Protein AF-A0A8I1GQR2-F1 (afdb_monomer)

Sequence (163 aa):
MLQSFKKDASYAFSSVGGTIITKIPQGELIEAYYKFAKSKDGGKGKTTEPYDVVPYRPSNSPLENHHGVMDVWAKHNVPDYVSRGANTPNIALTKEQHNDTKAVYRQWLFDKTGKKVGGKVEWKSVSTKEIQELTEKKFDAANVPRLAKQEYYRAFNQYNFRE

Nearest PDB structures (foldseek):
  6w2q-assembly1_A  TM=4.809E-01  e=4.846E+00  synthetic construct

pLDDT: mean 84.13, std 17.51, range [32.5, 98.44]

Foldseek 3Di:
DPDDDDLPDQFDADPPDRDGDDGHPNLVSVQVVVVVVVVVPPDDDDQDDALDWDFLDDDRPPWDFADAVVLVLCVVAAPPRDRSPRQQITGTAHPQLSVQLLVLVLVVLCVQAVGSPPRDDPSNPQDPVNSVVSRVSSCVSSSNHPVSVVVNVVSNVCSRPPD

Solvent-accessible surface area (backbone atoms only — not comparable to full-atom values): 9672 Å² total; per-residue (Å²): 133,92,80,76,87,54,96,83,63,54,67,51,71,43,96,69,84,74,48,79,79,55,77,57,57,68,67,58,55,50,36,51,51,50,52,53,54,63,71,67,66,84,77,76,83,85,74,84,51,78,50,37,71,39,47,49,76,72,94,47,80,85,45,41,66,43,75,51,69,55,47,63,42,34,51,64,72,40,84,93,46,64,59,85,31,73,73,33,61,17,37,27,24,45,63,65,33,46,49,38,28,49,53,49,50,25,51,53,35,22,78,74,51,78,22,63,67,91,46,79,74,69,53,79,76,58,48,73,64,57,48,50,52,53,46,50,55,22,36,57,59,38,65,52,32,69,66,42,53,52,52,41,54,52,47,45,49,52,61,71,68,58,130

Secondary structure (DSSP, 8-state):
------TT--EEEPTTTS-EEEEPPHHHHHHHHHHHHHHH--SS-----TT-EE-SS---TT-EEE--HHHHHHHHHSTT--TT-TT--EEEE-HHHHHHHHHHHHHHHHHHHS-SSSPPP-GGGS-HHHHHHHHHHHHHHTT--HHHHHHHHHHHHHHHT--

Radius of gyration: 18.36 Å; Cα contacts (8 Å, |Δi|>4): 192; chains: 1; bounding box: 32×36×59 Å

Structure (mmCIF, N/CA/C/O backbone):
data_AF-A0A8I1GQR2-F1
#
_entry.id   AF-A0A8I1GQR2-F1
#
loop_
_atom_site.group_PDB
_atom_site.id
_atom_site.type_symbol
_atom_site.label_atom_id
_atom_site.label_alt_id
_atom_site.label_comp_id
_atom_site.label_asym_id
_atom_site.label_entity_id
_atom_site.label_seq_id
_atom_site.pdbx_PDB_ins_code
_atom_site.Cartn_x
_atom_site.Cartn_y
_atom_site.Cartn_z
_atom_site.occupancy
_atom_site.B_iso_or_equiv
_atom_site.auth_seq_id
_atom_site.auth_comp_id
_atom_site.auth_asym_id
_atom_site.auth_atom_id
_atom_site.pdbx_PDB_model_num
ATOM 1 N N . MET A 1 1 ? 3.750 -4.758 -35.629 1.00 32.50 1 MET A N 1
ATOM 2 C CA . MET A 1 1 ? 4.558 -5.622 -34.739 1.00 32.50 1 MET A CA 1
ATOM 3 C C . MET A 1 1 ? 5.447 -4.729 -33.888 1.00 32.50 1 MET A C 1
ATOM 5 O O . MET A 1 1 ? 6.368 -4.139 -34.432 1.00 32.50 1 MET A O 1
ATOM 9 N N . LEU A 1 2 ? 5.155 -4.573 -32.593 1.00 36.53 2 LEU A N 1
ATOM 10 C CA . LEU A 1 2 ? 6.031 -3.843 -31.668 1.00 36.53 2 LEU A CA 1
ATOM 11 C C . LEU A 1 2 ? 7.150 -4.778 -31.208 1.00 36.53 2 LEU A C 1
ATOM 13 O O . LEU A 1 2 ? 6.983 -5.565 -30.279 1.00 36.53 2 LEU A O 1
ATOM 17 N N . GLN A 1 3 ? 8.270 -4.740 -31.927 1.00 37.66 3 GLN A N 1
ATOM 18 C CA . GLN A 1 3 ? 9.493 -5.424 -31.533 1.00 37.66 3 GLN A CA 1
ATOM 19 C C . GLN A 1 3 ? 10.280 -4.504 -30.588 1.00 37.66 3 GLN A C 1
ATOM 21 O O . GLN A 1 3 ? 10.752 -3.445 -30.984 1.00 37.66 3 GLN A O 1
ATOM 26 N N . SER A 1 4 ? 10.412 -4.939 -29.334 1.00 41.12 4 SER A N 1
ATOM 27 C CA . SER A 1 4 ? 11.207 -4.341 -28.250 1.00 41.12 4 SER A CA 1
ATOM 28 C C . SER A 1 4 ? 10.669 -3.041 -27.627 1.00 41.12 4 SER A C 1
ATOM 30 O O . SER A 1 4 ? 11.000 -1.930 -28.022 1.00 41.12 4 SER A O 1
ATOM 32 N N . PHE A 1 5 ? 9.897 -3.186 -26.547 1.00 45.34 5 PHE A N 1
ATOM 33 C CA . PHE A 1 5 ? 9.800 -2.141 -25.529 1.00 45.34 5 PHE A CA 1
ATOM 34 C C . PHE A 1 5 ? 11.018 -2.276 -24.611 1.00 45.34 5 PHE A C 1
ATOM 36 O O . PHE A 1 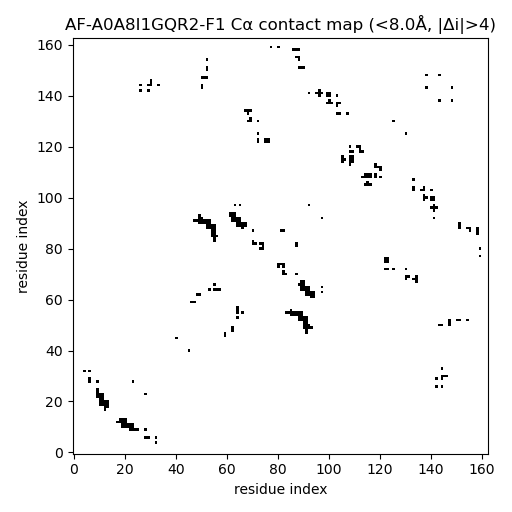5 ? 11.076 -3.184 -23.782 1.00 45.34 5 PHE A O 1
ATOM 43 N N . LYS A 1 6 ? 12.026 -1.413 -24.772 1.00 46.25 6 LYS A N 1
ATOM 44 C CA . LYS A 1 6 ? 13.047 -1.236 -23.729 1.00 46.25 6 LYS A CA 1
ATOM 45 C C . LYS A 1 6 ? 12.398 -0.471 -22.574 1.00 46.25 6 LYS A C 1
ATOM 47 O O . LYS A 1 6 ? 11.752 0.543 -22.820 1.00 46.25 6 LYS A O 1
ATOM 52 N N . LYS A 1 7 ? 12.594 -0.944 -21.339 1.00 44.94 7 LYS A N 1
ATOM 53 C CA . LYS A 1 7 ? 12.046 -0.370 -20.091 1.00 44.94 7 LYS A CA 1
ATOM 54 C C . LYS A 1 7 ? 12.305 1.143 -19.944 1.00 44.94 7 LYS A C 1
ATOM 56 O O . LYS A 1 7 ? 11.515 1.829 -19.305 1.00 44.94 7 LYS A O 1
ATOM 61 N N . ASP A 1 8 ? 13.336 1.651 -20.624 1.00 46.38 8 ASP A N 1
ATOM 62 C CA . ASP A 1 8 ? 13.801 3.041 -20.539 1.00 46.38 8 ASP A CA 1
ATOM 63 C C . ASP A 1 8 ? 13.499 3.898 -21.789 1.00 46.38 8 ASP A C 1
ATOM 65 O O . ASP A 1 8 ? 13.861 5.072 -21.835 1.00 46.38 8 ASP A O 1
ATOM 69 N N . ALA A 1 9 ? 12.843 3.360 -22.827 1.00 51.03 9 ALA A N 1
ATOM 70 C CA . ALA A 1 9 ? 12.590 4.104 -24.067 1.00 51.03 9 ALA A CA 1
ATOM 71 C C . ALA A 1 9 ? 11.174 4.705 -24.090 1.00 51.03 9 ALA A C 1
ATOM 73 O O . ALA A 1 9 ? 10.192 4.023 -24.371 1.00 51.03 9 ALA A O 1
ATOM 74 N N . SER A 1 10 ? 11.073 6.009 -23.814 1.00 51.72 10 SER A N 1
ATOM 75 C CA . SER A 1 10 ? 9.808 6.756 -23.677 1.00 51.72 10 SER A CA 1
ATOM 76 C C . SER A 1 10 ? 9.178 7.237 -24.996 1.00 51.72 10 SER A C 1
ATOM 78 O O . SER A 1 10 ? 8.441 8.227 -24.995 1.00 51.72 10 SER A O 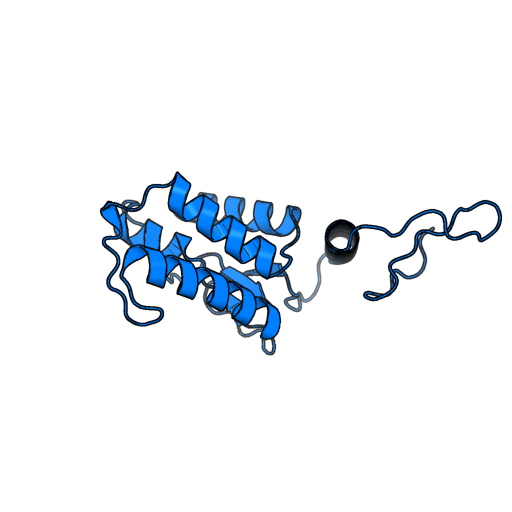1
ATOM 80 N N . TYR A 1 11 ? 9.478 6.594 -26.127 1.00 52.66 11 TYR A N 1
ATOM 81 C CA . TYR A 1 11 ? 9.152 7.134 -27.450 1.00 52.66 11 TYR A CA 1
ATOM 82 C C . TYR A 1 11 ? 8.297 6.166 -28.270 1.00 52.66 11 TYR A C 1
ATOM 84 O O . TYR A 1 11 ? 8.700 5.035 -28.535 1.00 52.66 11 TYR A O 1
ATOM 92 N N . ALA A 1 12 ? 7.118 6.630 -28.693 1.00 50.84 12 ALA A N 1
ATOM 93 C CA . ALA A 1 12 ? 6.341 5.987 -29.747 1.00 50.84 12 ALA A CA 1
ATOM 94 C C . ALA A 1 12 ? 6.904 6.403 -31.113 1.00 50.84 12 ALA A C 1
ATOM 96 O O . ALA A 1 12 ? 7.055 7.597 -31.384 1.00 50.84 12 ALA A O 1
ATOM 97 N N . PHE A 1 13 ? 7.180 5.431 -31.981 1.00 48.62 13 PHE A N 1
ATOM 98 C CA . PHE A 1 13 ? 7.552 5.690 -33.370 1.00 48.62 13 PHE A CA 1
ATOM 99 C C . PHE A 1 13 ? 6.295 5.667 -34.241 1.00 48.62 13 PHE A C 1
ATOM 101 O O . PHE A 1 13 ? 5.543 4.691 -34.222 1.00 48.62 13 PHE A O 1
ATOM 108 N N . SER A 1 14 ? 6.068 6.729 -35.016 1.00 44.56 14 SER A N 1
ATOM 109 C CA . SER A 1 14 ? 5.095 6.691 -36.111 1.00 44.56 14 SER A CA 1
ATOM 110 C C . SER A 1 14 ? 5.539 5.658 -37.148 1.00 44.56 14 SER A C 1
ATOM 112 O O . SER A 1 14 ? 6.702 5.647 -37.556 1.00 44.56 14 SER A O 1
ATOM 114 N N . SER A 1 15 ? 4.610 4.822 -37.625 1.00 49.50 15 SER A N 1
ATOM 115 C CA . SER A 1 15 ? 4.844 3.910 -38.756 1.00 49.50 15 SER A CA 1
ATOM 116 C C . SER A 1 15 ? 5.078 4.646 -40.083 1.00 49.50 15 SER A C 1
ATOM 118 O O . SER A 1 15 ? 5.395 4.013 -41.086 1.00 49.50 15 SER A O 1
ATOM 120 N N . VAL A 1 16 ? 4.931 5.974 -40.093 1.00 47.66 16 VAL A N 1
ATOM 121 C CA . VAL A 1 16 ? 5.182 6.856 -41.230 1.00 47.66 16 VAL A CA 1
ATOM 122 C C . VAL A 1 16 ? 6.266 7.863 -40.826 1.00 47.66 16 VAL A C 1
ATOM 124 O O . VAL A 1 16 ? 6.026 8.745 -40.002 1.00 47.66 16 VAL A O 1
ATOM 127 N N . GLY A 1 17 ? 7.471 7.718 -41.382 1.00 55.47 17 GLY A N 1
ATOM 128 C CA . GLY A 1 17 ? 8.492 8.777 -41.394 1.00 55.47 17 GLY A CA 1
ATOM 129 C C . GLY A 1 17 ? 9.472 8.871 -40.216 1.00 55.47 17 GLY A C 1
ATOM 130 O O . GLY A 1 17 ? 10.289 9.784 -40.213 1.00 55.47 17 GLY A O 1
ATOM 131 N N . GLY A 1 18 ? 9.451 7.967 -39.228 1.00 53.06 18 GLY A N 1
ATOM 132 C CA . GLY A 1 18 ? 10.511 7.887 -38.200 1.00 53.06 18 GLY A CA 1
ATOM 133 C C . GLY A 1 18 ? 10.611 9.080 -37.233 1.00 53.06 18 GLY A C 1
ATOM 134 O O . GLY A 1 18 ? 11.542 9.147 -36.433 1.00 53.06 18 GLY A O 1
ATOM 135 N N . THR A 1 19 ? 9.663 10.016 -37.272 1.00 53.34 19 THR A N 1
ATOM 136 C CA . THR A 1 19 ? 9.616 11.166 -36.362 1.00 53.34 19 THR A CA 1
ATOM 137 C C . THR A 1 19 ? 9.040 10.752 -35.003 1.00 53.34 19 THR A C 1
ATOM 139 O O . THR A 1 19 ? 8.018 10.067 -34.938 1.00 53.34 19 THR A O 1
ATOM 142 N N . ILE A 1 20 ? 9.691 11.165 -33.911 1.00 56.12 20 ILE A N 1
ATOM 143 C CA . ILE A 1 20 ? 9.173 11.028 -32.541 1.00 56.12 20 ILE A CA 1
ATOM 144 C C . ILE A 1 20 ? 8.017 12.019 -32.379 1.00 56.12 20 ILE A C 1
ATOM 146 O O . ILE A 1 20 ? 8.248 13.223 -32.458 1.00 56.12 20 ILE A O 1
ATOM 150 N N . ILE A 1 21 ? 6.790 11.534 -32.164 1.00 55.72 21 ILE A N 1
ATOM 151 C CA . ILE A 1 21 ? 5.603 12.412 -32.166 1.00 55.72 21 ILE A CA 1
ATOM 152 C C . ILE A 1 21 ? 5.158 12.811 -30.748 1.00 55.72 21 ILE A C 1
ATOM 154 O O . ILE A 1 21 ? 4.751 13.949 -30.555 1.00 55.72 21 ILE A O 1
ATOM 158 N N . THR A 1 22 ? 5.311 11.961 -29.723 1.00 59.38 22 THR A N 1
ATOM 159 C CA . THR A 1 22 ? 4.934 12.300 -28.331 1.00 59.38 22 THR A CA 1
ATOM 160 C C . THR A 1 22 ? 5.645 11.415 -27.300 1.00 59.38 22 THR A C 1
ATOM 162 O O . THR A 1 22 ? 5.786 10.208 -27.511 1.00 59.38 22 THR A O 1
ATOM 165 N N . LYS A 1 23 ? 6.044 11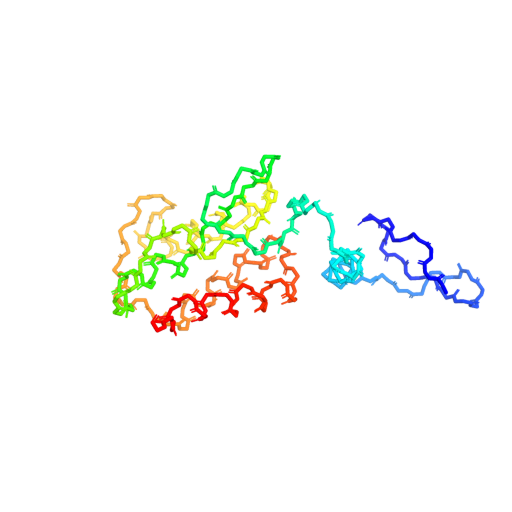.989 -26.154 1.00 64.62 23 LYS A N 1
ATOM 166 C CA . LYS A 1 23 ? 6.538 11.235 -24.985 1.00 64.62 23 LYS A CA 1
ATOM 167 C C . LYS A 1 23 ? 5.365 10.497 -24.334 1.00 64.62 23 LYS A C 1
ATOM 169 O O . LYS A 1 23 ? 4.416 11.145 -23.901 1.00 64.62 23 LYS A O 1
ATOM 174 N N . ILE A 1 24 ? 5.425 9.168 -24.253 1.00 67.94 24 ILE A N 1
ATOM 175 C CA . ILE A 1 24 ? 4.391 8.387 -23.555 1.00 67.94 24 ILE A CA 1
ATOM 176 C C . ILE A 1 24 ? 4.560 8.605 -22.038 1.00 67.94 24 ILE A C 1
ATOM 178 O O . ILE A 1 24 ? 5.695 8.526 -21.548 1.00 67.94 24 ILE A O 1
ATOM 182 N N . PRO A 1 25 ? 3.482 8.864 -21.272 1.00 81.25 25 PRO A N 1
ATOM 183 C CA . PRO A 1 25 ? 3.550 8.904 -19.815 1.00 81.25 25 PRO A CA 1
ATOM 184 C C . PRO A 1 25 ? 4.141 7.610 -19.241 1.00 81.25 25 PRO A C 1
ATOM 186 O O . PRO A 1 25 ? 3.775 6.506 -19.642 1.00 81.25 25 PRO A O 1
ATOM 189 N N . GLN A 1 26 ? 5.038 7.728 -18.260 1.00 76.06 26 GLN A N 1
ATOM 190 C CA . GLN A 1 26 ? 5.737 6.578 -17.667 1.00 76.06 26 GLN A CA 1
ATOM 191 C C . GLN A 1 26 ? 4.766 5.501 -17.148 1.00 76.06 26 GLN A C 1
ATOM 193 O O . GLN A 1 26 ? 5.006 4.312 -17.349 1.00 76.06 26 GLN A O 1
ATOM 198 N N . GLY A 1 27 ? 3.648 5.905 -16.536 1.00 79.12 27 GLY A N 1
ATOM 199 C CA . GLY A 1 27 ? 2.629 4.975 -16.041 1.00 79.12 27 GLY A CA 1
ATOM 200 C C . GLY A 1 27 ? 1.982 4.133 -17.146 1.00 79.12 27 GLY A C 1
ATOM 201 O O . GLY A 1 27 ? 1.734 2.946 -16.946 1.00 79.12 27 GLY A O 1
ATOM 202 N N . GLU A 1 28 ? 1.771 4.701 -18.336 1.00 79.94 28 GLU A N 1
ATOM 203 C CA . GLU A 1 28 ? 1.214 3.967 -19.479 1.00 79.94 28 GLU A CA 1
ATOM 204 C C . GLU A 1 28 ? 2.214 2.958 -20.050 1.00 79.94 28 GLU A C 1
ATOM 206 O O . GLU A 1 28 ? 1.833 1.840 -20.400 1.00 79.94 28 GLU A O 1
ATOM 211 N N . LEU A 1 29 ? 3.503 3.315 -20.084 1.00 82.19 29 LEU A N 1
ATOM 212 C CA . LEU A 1 29 ? 4.574 2.396 -20.482 1.00 82.19 29 LEU A CA 1
ATOM 213 C C . LEU A 1 29 ? 4.678 1.211 -19.518 1.00 82.19 29 LEU A C 1
ATOM 215 O O . LEU A 1 29 ? 4.774 0.065 -19.958 1.00 82.19 29 LEU A O 1
ATOM 219 N N . ILE A 1 30 ? 4.619 1.479 -18.211 1.00 83.06 30 ILE A N 1
ATOM 220 C CA . ILE A 1 30 ? 4.653 0.454 -17.163 1.00 83.06 30 ILE A CA 1
ATOM 221 C C . ILE A 1 30 ? 3.433 -0.474 -17.269 1.00 83.06 30 ILE A C 1
ATOM 223 O O . ILE A 1 30 ? 3.586 -1.694 -17.230 1.00 83.06 30 ILE A O 1
ATOM 227 N N . GLU A 1 31 ? 2.234 0.075 -17.473 1.00 84.00 31 GLU A N 1
ATOM 228 C CA . GLU A 1 31 ? 1.005 -0.701 -17.684 1.00 84.00 31 GLU A CA 1
ATOM 229 C C . GLU A 1 31 ? 1.089 -1.575 -18.950 1.00 84.00 31 GLU A C 1
ATOM 231 O O . GLU A 1 31 ? 0.699 -2.745 -18.922 1.00 84.00 31 GLU A O 1
ATOM 236 N N . ALA A 1 32 ? 1.606 -1.045 -20.064 1.00 81.75 32 ALA A N 1
ATOM 237 C CA . ALA A 1 32 ? 1.774 -1.797 -21.308 1.00 81.75 32 ALA A CA 1
ATOM 238 C C . ALA A 1 32 ? 2.809 -2.924 -21.167 1.00 81.75 32 ALA A C 1
ATOM 240 O O . ALA A 1 32 ? 2.553 -4.048 -21.605 1.00 81.75 32 ALA A O 1
ATOM 241 N N . TYR A 1 33 ? 3.941 -2.649 -20.512 1.00 80.50 33 TYR A N 1
ATOM 242 C CA . TYR A 1 33 ? 4.952 -3.658 -20.197 1.00 80.50 33 TYR A CA 1
ATOM 243 C C . TYR A 1 33 ? 4.374 -4.761 -19.308 1.00 80.50 33 TYR A C 1
ATOM 245 O O . TYR A 1 33 ? 4.532 -5.941 -19.615 1.00 80.50 33 TYR A O 1
ATOM 253 N N . TYR A 1 34 ? 3.643 -4.383 -18.256 1.00 83.69 34 TYR A N 1
ATOM 254 C CA . TYR A 1 34 ? 2.990 -5.328 -17.358 1.00 83.69 34 TYR A CA 1
ATOM 255 C C . TYR A 1 34 ? 2.009 -6.237 -18.113 1.00 83.69 34 TYR A C 1
ATOM 257 O O . TYR A 1 34 ? 2.086 -7.457 -17.997 1.00 83.69 34 TYR A O 1
ATOM 265 N N . LYS A 1 35 ? 1.147 -5.671 -18.969 1.00 83.25 35 LYS A N 1
ATOM 266 C CA . LYS A 1 35 ? 0.238 -6.449 -19.834 1.00 83.25 35 LYS A CA 1
ATOM 267 C C . LYS A 1 35 ? 0.992 -7.414 -20.747 1.00 83.25 35 LYS A C 1
ATOM 269 O O . LYS A 1 35 ? 0.590 -8.568 -20.883 1.00 83.25 35 LYS A O 1
ATOM 274 N N . PHE A 1 36 ? 2.067 -6.945 -21.382 1.00 79.94 36 PHE A N 1
ATOM 275 C CA . PHE A 1 36 ? 2.872 -7.767 -22.279 1.00 79.94 36 PHE A CA 1
ATOM 276 C C . PHE A 1 36 ? 3.516 -8.943 -21.538 1.00 79.94 36 PHE A C 1
ATOM 278 O O . PHE A 1 36 ? 3.369 -10.078 -21.992 1.00 79.94 36 PHE A O 1
ATOM 285 N N . ALA A 1 37 ? 4.151 -8.689 -20.389 1.00 77.50 37 ALA A N 1
ATOM 286 C CA . ALA A 1 37 ? 4.724 -9.727 -19.535 1.00 77.50 37 ALA A CA 1
ATOM 287 C C . ALA A 1 37 ? 3.659 -10.773 -19.160 1.00 77.50 37 ALA A C 1
ATOM 289 O O . ALA A 1 37 ? 3.804 -11.944 -19.499 1.00 77.50 37 ALA A O 1
ATOM 290 N N . LYS A 1 38 ? 2.504 -10.334 -18.641 1.00 78.69 38 LYS A N 1
ATOM 291 C CA . LYS A 1 38 ? 1.394 -11.233 -18.278 1.00 78.69 38 LYS A CA 1
ATOM 292 C C . LYS A 1 38 ? 0.856 -12.070 -19.436 1.00 78.69 38 LYS A C 1
ATOM 294 O O . LYS A 1 38 ? 0.465 -13.213 -19.227 1.00 78.69 38 LYS A O 1
ATOM 299 N N . SER A 1 39 ? 0.837 -11.527 -20.654 1.00 74.12 39 SER A N 1
ATOM 300 C CA . SER A 1 39 ? 0.364 -12.257 -21.840 1.00 74.12 39 SER A CA 1
ATOM 301 C C . SER A 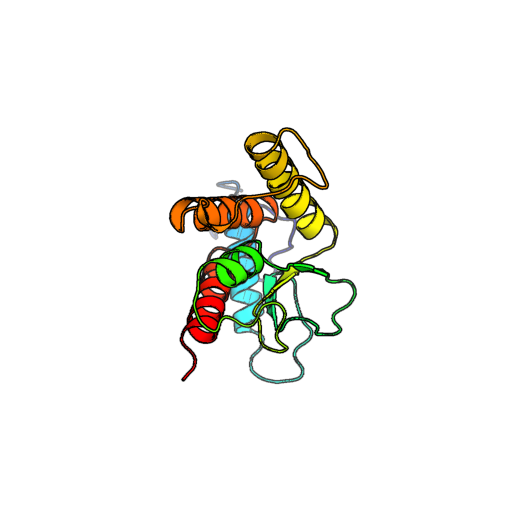1 39 ? 1.308 -13.378 -22.294 1.00 74.12 39 SER A C 1
ATOM 303 O O . SER A 1 39 ? 0.886 -14.281 -23.015 1.00 74.12 39 SER A O 1
ATOM 305 N N . LYS A 1 40 ? 2.585 -13.326 -21.892 1.00 68.94 40 LYS A N 1
ATOM 306 C CA . LYS A 1 40 ? 3.617 -14.308 -22.252 1.00 68.94 40 LYS A CA 1
ATOM 307 C C . LYS A 1 40 ? 3.690 -15.480 -21.269 1.00 68.94 40 LYS A C 1
ATOM 309 O O . LYS A 1 40 ? 4.161 -16.548 -21.651 1.00 68.94 40 LYS A O 1
ATOM 314 N N . ASP A 1 41 ? 3.164 -15.316 -20.058 1.00 64.88 41 ASP A N 1
ATOM 315 C CA . ASP A 1 41 ? 3.312 -16.244 -18.927 1.00 64.88 41 ASP A CA 1
ATOM 316 C C . ASP A 1 41 ? 2.369 -17.467 -18.969 1.00 64.88 41 ASP A C 1
ATOM 318 O O . ASP A 1 41 ? 1.944 -17.989 -17.936 1.00 64.88 41 ASP A O 1
ATOM 322 N N . GLY A 1 42 ? 2.043 -17.963 -20.167 1.00 51.28 42 GLY A N 1
ATOM 323 C CA . GLY A 1 42 ? 1.145 -19.096 -20.418 1.00 51.28 42 GLY A CA 1
ATOM 324 C C . GLY A 1 42 ? 1.670 -20.473 -19.977 1.00 51.28 42 GLY A C 1
ATOM 325 O O . GLY A 1 42 ? 1.730 -21.391 -20.791 1.00 51.28 42 GLY A O 1
ATOM 326 N N . GLY A 1 43 ? 2.000 -20.653 -18.692 1.00 51.12 43 GLY A N 1
ATOM 327 C CA . GLY A 1 43 ? 1.786 -21.938 -18.016 1.00 51.12 43 GLY A CA 1
ATOM 328 C C . GLY A 1 43 ? 2.981 -22.785 -17.561 1.00 51.12 43 GLY A C 1
ATOM 329 O O . GLY A 1 43 ? 2.746 -23.941 -17.216 1.00 51.12 43 GLY A O 1
ATOM 330 N N . LYS A 1 44 ? 4.233 -22.305 -17.484 1.00 37.84 44 LYS A N 1
ATOM 331 C CA . LYS A 1 44 ? 5.322 -23.101 -16.860 1.00 37.84 44 LYS A CA 1
ATOM 332 C C . LYS A 1 44 ? 6.274 -22.267 -15.998 1.00 37.84 44 LYS A C 1
ATOM 334 O O . LYS A 1 44 ? 6.872 -21.326 -16.494 1.00 37.84 44 LYS A O 1
ATOM 339 N N . GLY A 1 45 ? 6.433 -22.677 -14.730 1.00 55.16 45 GLY A N 1
ATOM 340 C CA . GLY A 1 45 ? 7.510 -22.254 -13.819 1.00 55.16 45 GLY A CA 1
ATOM 341 C C . GLY A 1 45 ? 7.552 -20.754 -13.528 1.00 55.16 45 GLY A C 1
ATOM 342 O O . GLY A 1 45 ? 8.439 -20.061 -14.007 1.00 55.16 45 GLY A O 1
ATOM 343 N N . LYS A 1 46 ? 6.581 -20.249 -12.760 1.00 66.38 46 LYS A N 1
ATOM 344 C CA . LYS A 1 46 ? 6.398 -18.812 -12.523 1.00 66.38 46 LYS A CA 1
ATOM 345 C C . LYS A 1 46 ? 7.475 -18.248 -11.584 1.00 66.38 46 LYS A C 1
ATOM 347 O O . LYS A 1 46 ? 7.356 -18.367 -10.365 1.00 66.38 46 LYS A O 1
ATOM 352 N N . THR A 1 47 ? 8.502 -17.611 -12.139 1.00 80.75 47 THR A N 1
ATOM 353 C CA . THR A 1 47 ? 9.322 -16.653 -11.384 1.00 80.75 47 THR A CA 1
ATOM 354 C C . THR A 1 47 ? 8.428 -15.479 -10.989 1.00 80.75 47 THR A C 1
ATOM 356 O O . THR A 1 47 ? 7.625 -15.012 -11.792 1.00 80.75 47 THR A O 1
ATOM 359 N N . THR A 1 48 ? 8.496 -15.045 -9.730 1.00 88.00 48 THR A N 1
ATOM 360 C CA . THR A 1 48 ? 7.735 -13.871 -9.287 1.00 88.00 48 THR A CA 1
ATOM 361 C C . THR A 1 48 ? 8.356 -12.610 -9.869 1.00 88.00 48 THR A C 1
ATOM 363 O O . THR A 1 48 ? 9.543 -12.367 -9.666 1.00 88.00 48 THR A O 1
ATOM 366 N N . GLU A 1 49 ? 7.537 -11.793 -10.519 1.00 90.19 49 GLU A N 1
ATOM 367 C CA . GLU A 1 49 ? 7.948 -10.511 -11.087 1.00 90.19 49 GLU A CA 1
ATOM 368 C C . GLU A 1 49 ? 7.447 -9.335 -10.228 1.00 90.19 49 GLU A C 1
ATOM 370 O O . GLU A 1 49 ? 6.511 -9.492 -9.432 1.00 90.19 49 GLU A O 1
ATOM 375 N N . PRO A 1 50 ? 8.040 -8.132 -10.356 1.00 92.00 50 PRO A N 1
ATOM 376 C CA . PRO A 1 50 ? 7.477 -6.932 -9.755 1.00 92.00 50 PRO A CA 1
ATOM 377 C C . PRO A 1 50 ? 6.002 -6.745 -10.133 1.00 92.00 50 PRO A C 1
ATOM 379 O O . PRO A 1 50 ? 5.607 -6.933 -11.284 1.00 92.00 50 PRO A O 1
ATOM 382 N N . TYR A 1 51 ? 5.213 -6.310 -9.155 1.00 94.50 51 TYR A N 1
ATOM 383 C CA . TYR A 1 51 ? 3.766 -6.099 -9.212 1.00 94.50 51 TYR A CA 1
ATOM 384 C C . TYR A 1 51 ? 2.900 -7.362 -9.236 1.00 94.50 51 TYR A C 1
ATOM 386 O O . TYR A 1 51 ? 1.675 -7.256 -9.319 1.00 94.50 51 TYR A O 1
ATOM 394 N N . ASP A 1 52 ? 3.490 -8.549 -9.111 1.00 93.12 52 ASP A N 1
ATOM 395 C CA . ASP A 1 52 ? 2.717 -9.769 -8.908 1.00 93.12 52 ASP A CA 1
ATOM 396 C C . ASP A 1 52 ? 1.975 -9.733 -7.573 1.00 93.12 52 ASP A C 1
ATOM 398 O O . ASP A 1 52 ? 2.552 -9.424 -6.527 1.00 93.12 52 ASP A O 1
ATOM 402 N N . VAL A 1 53 ? 0.696 -10.112 -7.601 1.00 92.50 53 VAL A N 1
ATOM 403 C CA . VAL A 1 53 ? -0.039 -10.446 -6.383 1.00 92.50 53 VAL A CA 1
ATOM 404 C C . VAL A 1 53 ? 0.401 -11.826 -5.921 1.00 92.50 53 VAL A C 1
ATOM 406 O O . VAL A 1 53 ? 0.321 -12.805 -6.666 1.00 92.50 53 VAL A O 1
ATOM 409 N N . VAL A 1 54 ? 0.877 -11.894 -4.685 1.00 92.81 54 VAL A N 1
ATOM 410 C CA . VAL A 1 54 ? 1.515 -13.079 -4.113 1.00 92.81 54 VAL 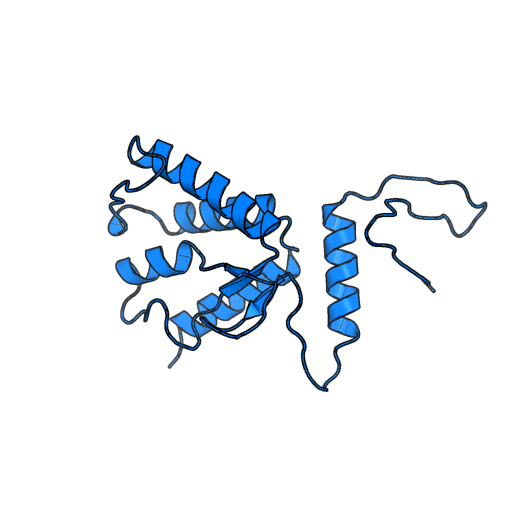A CA 1
ATOM 411 C C . VAL A 1 54 ? 0.995 -13.365 -2.701 1.00 92.81 54 VAL A C 1
ATOM 413 O O . VAL A 1 54 ? 0.462 -12.457 -2.062 1.00 92.81 54 VAL A O 1
ATOM 416 N N . PRO A 1 55 ? 1.134 -14.604 -2.187 1.00 91.56 55 PRO A N 1
ATOM 417 C CA . PRO A 1 55 ? 0.805 -14.920 -0.795 1.00 91.56 55 PRO A CA 1
ATOM 418 C C . PRO A 1 55 ? 1.680 -14.149 0.211 1.00 91.56 55 PRO A C 1
ATOM 420 O O . PRO A 1 55 ? 2.582 -13.390 -0.155 1.00 91.56 55 PRO A O 1
ATOM 423 N N . TYR A 1 56 ? 1.456 -14.359 1.511 1.00 86.00 56 TYR A N 1
ATOM 424 C CA . TYR A 1 56 ? 2.090 -13.524 2.532 1.00 86.00 56 TYR A CA 1
ATOM 425 C C . TYR A 1 56 ? 3.626 -13.662 2.592 1.00 86.00 56 TYR A C 1
ATOM 427 O O . TYR A 1 56 ? 4.332 -12.675 2.814 1.00 86.00 56 TYR A O 1
ATOM 435 N N . ARG A 1 57 ? 4.166 -14.874 2.401 1.00 82.44 57 ARG A N 1
ATOM 436 C CA . ARG A 1 57 ? 5.609 -15.172 2.526 1.00 82.44 57 ARG A CA 1
ATOM 437 C C . ARG A 1 57 ? 6.145 -16.149 1.465 1.00 82.44 57 ARG A C 1
ATOM 439 O O . ARG A 1 57 ? 6.736 -17.163 1.836 1.00 82.44 57 ARG A O 1
ATOM 446 N N . PRO A 1 58 ? 5.975 -15.899 0.158 1.00 80.69 58 PRO A N 1
ATOM 447 C CA . PRO A 1 58 ? 6.784 -16.607 -0.825 1.00 80.69 58 PRO A CA 1
ATOM 448 C C . PRO A 1 58 ? 8.260 -16.210 -0.666 1.00 80.69 58 PRO A C 1
ATOM 450 O O . PRO A 1 58 ? 8.580 -15.088 -0.265 1.00 80.69 58 PRO A O 1
ATOM 453 N N . SER A 1 59 ? 9.167 -17.118 -1.014 1.00 84.00 59 SER A N 1
ATOM 454 C CA . SER A 1 59 ? 10.586 -16.800 -1.185 1.00 84.00 59 SER A CA 1
ATOM 455 C C . SER A 1 59 ? 10.816 -16.299 -2.611 1.00 84.00 59 SER A C 1
ATOM 457 O O . SER A 1 59 ? 10.871 -17.095 -3.541 1.00 84.00 59 SER A O 1
ATOM 459 N N . ASN A 1 60 ? 10.931 -14.981 -2.785 1.00 86.62 60 ASN A N 1
ATOM 460 C CA . ASN A 1 60 ? 11.060 -14.318 -4.090 1.00 86.62 60 ASN A CA 1
ATOM 461 C C . ASN A 1 60 ? 12.136 -13.215 -4.106 1.00 86.62 60 ASN A C 1
ATOM 463 O O . ASN A 1 60 ? 11.996 -12.210 -4.801 1.00 86.62 60 ASN A O 1
ATOM 467 N N . SER A 1 61 ? 13.216 -13.398 -3.337 1.00 86.00 61 SER A N 1
ATOM 468 C CA . SER A 1 61 ? 14.382 -12.502 -3.371 1.00 86.00 61 SER A CA 1
ATOM 469 C C . SER A 1 61 ? 14.863 -12.298 -4.820 1.00 86.00 61 SER A C 1
ATOM 471 O O . SER A 1 61 ? 14.950 -13.284 -5.554 1.00 86.00 61 SER A O 1
ATOM 473 N N . PRO A 1 62 ? 15.176 -11.059 -5.250 1.00 91.50 62 PRO A N 1
ATOM 474 C CA . PRO A 1 62 ? 15.389 -9.850 -4.441 1.00 91.50 62 PRO A CA 1
ATOM 475 C C . PRO A 1 62 ? 14.135 -8.994 -4.177 1.00 91.50 62 PRO A C 1
ATOM 477 O O . PRO A 1 62 ? 14.267 -7.862 -3.709 1.00 91.50 62 PRO A O 1
ATOM 480 N N . LEU A 1 63 ? 12.933 -9.481 -4.495 1.00 92.94 63 LEU A N 1
ATOM 481 C CA . LEU A 1 63 ? 11.693 -8.733 -4.282 1.00 92.94 63 LEU A CA 1
ATOM 482 C C . LEU A 1 63 ? 11.274 -8.739 -2.806 1.00 92.94 63 LEU A C 1
ATOM 484 O O . LEU A 1 63 ? 11.511 -9.693 -2.063 1.00 92.94 63 LEU A O 1
ATOM 488 N N . GLU A 1 64 ? 10.620 -7.658 -2.391 1.00 92.88 64 GLU A N 1
ATOM 489 C CA . GLU A 1 64 ? 10.007 -7.503 -1.077 1.00 92.88 64 GLU A CA 1
ATOM 490 C C . GLU A 1 64 ? 8.484 -7.605 -1.218 1.00 92.88 64 GLU A C 1
ATOM 492 O O . GLU A 1 64 ? 7.861 -6.891 -2.004 1.00 92.88 64 GLU A O 1
ATOM 497 N N . ASN A 1 65 ? 7.861 -8.486 -0.436 1.00 90.19 65 ASN A N 1
ATOM 498 C CA . ASN A 1 65 ? 6.407 -8.636 -0.433 1.00 90.19 65 ASN A CA 1
ATOM 499 C C . ASN A 1 65 ? 5.790 -7.511 0.396 1.00 90.19 65 ASN A C 1
ATOM 501 O O . ASN A 1 65 ? 5.855 -7.520 1.630 1.00 90.19 65 ASN A O 1
ATOM 505 N N . HIS A 1 66 ? 5.209 -6.521 -0.281 1.00 88.88 66 HIS A N 1
ATOM 506 C CA . HIS A 1 66 ? 4.604 -5.382 0.380 1.00 88.88 66 HIS A CA 1
ATOM 507 C C . HIS A 1 66 ? 3.307 -5.792 1.062 1.00 88.88 66 HIS A C 1
ATOM 509 O O . HIS A 1 66 ? 2.276 -6.019 0.425 1.00 88.88 66 HIS A O 1
ATOM 515 N N . HIS A 1 67 ? 3.366 -5.840 2.386 1.00 81.44 67 HIS A N 1
ATOM 516 C CA . HIS A 1 67 ? 2.198 -6.025 3.219 1.00 81.44 67 HIS A CA 1
ATOM 517 C C . HIS A 1 67 ? 1.386 -4.729 3.277 1.00 81.44 67 HIS A C 1
ATOM 519 O O . HIS A 1 67 ? 1.813 -3.725 3.861 1.00 81.44 67 HIS A O 1
ATOM 525 N N . GLY A 1 68 ? 0.230 -4.746 2.614 1.00 82.69 68 GLY A N 1
ATOM 526 C CA . GLY A 1 68 ? -0.643 -3.588 2.482 1.00 82.69 68 GLY A CA 1
ATOM 527 C C . GLY A 1 68 ? -1.147 -3.086 3.835 1.00 82.69 68 GLY A C 1
ATOM 528 O O . GLY A 1 68 ? -1.377 -3.852 4.767 1.00 82.69 68 GLY A O 1
ATOM 529 N N . VAL A 1 69 ? -1.368 -1.775 3.937 1.00 93.44 69 VAL A N 1
ATOM 530 C CA . VAL A 1 69 ? -1.946 -1.169 5.151 1.00 93.44 69 VAL A CA 1
ATOM 531 C C . VAL A 1 69 ? -3.400 -1.627 5.365 1.00 93.44 69 VAL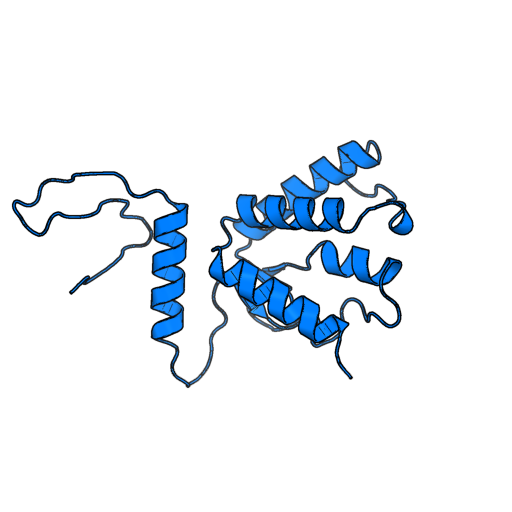 A C 1
ATOM 533 O O . VAL A 1 69 ? -3.885 -1.654 6.493 1.00 93.44 69 VAL A O 1
ATOM 536 N N . MET A 1 70 ? -4.056 -2.079 4.292 1.00 93.81 70 MET A N 1
ATOM 537 C CA . MET A 1 70 ? -5.365 -2.725 4.322 1.00 93.81 70 MET A CA 1
ATOM 538 C C . MET A 1 70 ? -5.412 -4.011 5.145 1.00 93.81 70 MET A C 1
ATOM 540 O O . MET A 1 70 ? -6.433 -4.244 5.780 1.00 93.81 70 MET A O 1
ATOM 544 N N . ASP A 1 71 ? -4.341 -4.813 5.200 1.00 94.25 71 ASP A N 1
ATOM 545 C CA . ASP A 1 71 ? -4.325 -5.999 6.068 1.00 94.25 71 ASP A CA 1
ATOM 546 C C . ASP A 1 71 ? -4.436 -5.601 7.541 1.00 94.25 71 ASP A C 1
ATOM 548 O O . ASP A 1 71 ? -5.247 -6.146 8.290 1.00 94.25 71 ASP A O 1
ATOM 552 N N . VAL A 1 72 ? -3.650 -4.597 7.938 1.00 95.06 72 VAL A N 1
ATOM 553 C CA . VAL A 1 72 ? -3.657 -4.087 9.309 1.00 95.06 72 VAL A CA 1
ATOM 554 C C . VAL A 1 72 ? -5.022 -3.492 9.635 1.00 95.06 72 VAL A C 1
ATOM 556 O O . VAL A 1 72 ? -5.578 -3.789 10.686 1.00 95.06 72 VAL A O 1
ATOM 559 N N . TRP A 1 73 ? -5.597 -2.701 8.729 1.00 96.88 73 TRP A N 1
ATOM 560 C CA . TRP A 1 73 ? -6.936 -2.151 8.920 1.00 96.88 73 TRP A CA 1
ATOM 561 C C . TRP A 1 73 ? -8.005 -3.245 9.038 1.00 96.88 73 TRP A C 1
ATOM 563 O O . TRP A 1 73 ? -8.807 -3.199 9.971 1.00 96.88 73 TRP A O 1
ATOM 573 N N . ALA A 1 74 ? -7.995 -4.247 8.155 1.00 95.38 74 ALA A N 1
ATOM 574 C CA . ALA A 1 74 ? -8.991 -5.315 8.156 1.00 95.38 74 ALA A CA 1
ATOM 575 C C . ALA A 1 74 ? -8.915 -6.167 9.422 1.00 95.38 74 ALA A C 1
ATOM 577 O O . ALA A 1 74 ? -9.953 -6.464 10.003 1.00 95.38 74 ALA A O 1
ATOM 578 N N . LYS A 1 75 ? -7.711 -6.430 9.946 1.00 95.38 75 LYS A N 1
ATOM 579 C CA . LYS A 1 75 ? -7.516 -7.079 11.255 1.00 95.38 75 LYS A CA 1
ATOM 580 C C . LYS A 1 75 ? -8.338 -6.445 12.380 1.00 95.38 75 LYS A C 1
ATOM 582 O O . LYS A 1 75 ? -8.743 -7.132 13.311 1.00 95.38 75 LYS A O 1
ATOM 587 N N . HIS A 1 76 ? -8.524 -5.129 12.334 1.00 96.44 76 HIS A N 1
ATOM 588 C CA . HIS A 1 76 ? -9.209 -4.378 13.381 1.00 96.44 76 HIS A CA 1
ATOM 589 C C . HIS A 1 76 ? -10.690 -4.105 13.085 1.00 96.44 76 HIS A C 1
ATOM 591 O O . HIS A 1 76 ? -11.415 -3.744 14.014 1.00 96.44 76 HIS A O 1
ATOM 597 N N . ASN A 1 77 ? -11.125 -4.251 11.829 1.00 96.00 77 ASN A N 1
ATOM 598 C CA . ASN A 1 77 ? -12.419 -3.752 11.351 1.00 96.00 77 ASN A CA 1
ATOM 599 C C . ASN A 1 77 ? -13.288 -4.798 10.633 1.00 96.00 77 ASN A C 1
ATOM 601 O O . ASN A 1 77 ? -14.488 -4.580 10.498 1.00 96.00 77 ASN A O 1
ATOM 605 N N . VAL A 1 78 ? -12.717 -5.913 10.175 1.00 92.44 78 VAL A N 1
ATOM 606 C CA . VAL A 1 78 ? -13.431 -6.970 9.448 1.00 92.44 78 VAL A CA 1
ATOM 607 C C . VAL A 1 78 ? -13.516 -8.212 10.344 1.00 92.44 78 VAL A C 1
ATOM 609 O O . VAL A 1 78 ? -12.468 -8.724 10.751 1.00 92.44 78 VAL A O 1
ATOM 612 N N . PRO A 1 79 ? -14.728 -8.696 10.680 1.00 90.81 79 PRO A N 1
ATOM 613 C CA . PRO A 1 79 ? -14.905 -9.945 11.421 1.00 90.81 79 PRO A CA 1
ATOM 614 C C . PRO A 1 79 ? -14.168 -11.111 10.753 1.00 90.81 79 PRO A C 1
ATOM 616 O O . PRO A 1 79 ? -14.113 -11.191 9.529 1.00 90.81 79 PRO A O 1
ATOM 619 N N . ASP A 1 80 ? -13.563 -11.983 11.562 1.00 89.44 80 ASP A N 1
ATOM 620 C CA . ASP A 1 80 ? -12.888 -13.218 11.122 1.00 89.44 80 ASP A CA 1
ATOM 621 C C . ASP A 1 80 ? -11.735 -13.030 10.109 1.00 89.44 80 ASP A C 1
ATOM 623 O O . ASP A 1 80 ? -11.222 -13.983 9.500 1.00 89.44 80 ASP A O 1
ATOM 627 N N . TYR A 1 81 ? -11.259 -11.790 9.950 1.00 92.31 81 TYR A N 1
ATOM 628 C CA . TYR A 1 81 ? -10.095 -11.496 9.132 1.00 92.31 81 TYR A CA 1
ATOM 629 C C . TYR A 1 81 ? -8.814 -12.020 9.789 1.00 92.31 81 TYR A C 1
ATOM 631 O O . TYR A 1 81 ? -8.410 -11.593 10.874 1.00 92.31 81 TYR A O 1
ATOM 639 N N . VAL A 1 82 ? -8.114 -12.910 9.084 1.00 91.75 82 VAL A N 1
ATOM 640 C CA . VAL A 1 82 ? -6.818 -13.439 9.518 1.00 91.75 82 VAL A CA 1
ATOM 641 C C . VAL A 1 82 ? -5.706 -12.608 8.887 1.00 91.75 82 VAL A C 1
ATOM 643 O O . VAL A 1 82 ? -5.350 -12.796 7.724 1.00 91.75 82 VAL A O 1
ATOM 646 N N . SER A 1 83 ? -5.144 -11.694 9.675 1.00 92.69 83 SER A N 1
ATOM 647 C CA . SER A 1 83 ? -3.966 -10.911 9.289 1.00 92.69 83 SER A CA 1
ATOM 648 C C . SER A 1 83 ? -2.737 -11.798 9.156 1.00 92.69 83 SER A C 1
ATOM 650 O O . SER A 1 83 ? -2.491 -12.653 10.011 1.00 92.69 83 SER A O 1
ATOM 652 N N . ARG A 1 84 ? -1.939 -11.561 8.105 1.00 90.12 84 ARG A N 1
ATOM 653 C CA . ARG A 1 84 ? -0.685 -12.300 7.839 1.00 90.12 84 ARG A CA 1
ATOM 654 C C . ARG A 1 84 ? -0.878 -13.817 7.688 1.00 90.12 84 ARG A C 1
ATOM 656 O O . ARG A 1 84 ? 0.043 -14.589 7.965 1.00 90.12 84 ARG A O 1
ATOM 663 N N . GLY A 1 85 ? -2.066 -14.242 7.264 1.00 88.31 85 GLY A N 1
ATOM 664 C CA . GLY A 1 85 ? -2.336 -15.629 6.905 1.00 88.31 85 GLY A CA 1
ATOM 665 C C . GLY A 1 85 ? -1.525 -16.041 5.679 1.00 88.31 85 GLY A C 1
ATOM 666 O O . GLY A 1 85 ? -1.114 -15.199 4.883 1.00 88.31 85 GLY A O 1
ATOM 667 N N . ALA A 1 86 ? -1.293 -17.344 5.501 1.00 87.69 86 ALA A N 1
ATOM 668 C CA . ALA A 1 86 ? -0.475 -17.854 4.395 1.00 87.69 86 ALA A CA 1
ATOM 669 C C . ALA A 1 86 ? -0.938 -17.325 3.023 1.00 87.69 86 ALA A C 1
ATOM 671 O O . ALA A 1 86 ? -0.108 -16.950 2.200 1.00 87.69 86 ALA A O 1
ATOM 672 N N . ASN A 1 87 ? -2.255 -17.201 2.835 1.00 89.38 87 ASN A N 1
ATOM 673 C CA . ASN A 1 87 ? -2.883 -16.750 1.593 1.00 89.38 87 ASN A CA 1
ATOM 674 C C . ASN A 1 87 ? -3.287 -15.266 1.601 1.00 89.38 87 ASN A C 1
ATOM 676 O O . ASN A 1 87 ? -3.956 -14.824 0.670 1.00 89.38 87 ASN A O 1
ATOM 680 N N . THR A 1 88 ? -2.907 -14.490 2.625 1.00 90.19 88 THR A N 1
ATOM 681 C CA . THR A 1 88 ? -3.150 -13.044 2.623 1.00 90.19 88 THR A CA 1
ATOM 682 C C . THR A 1 88 ? -2.419 -12.421 1.430 1.00 90.19 88 THR A C 1
ATOM 684 O O . THR A 1 88 ? -1.204 -12.612 1.306 1.00 90.19 88 THR A O 1
ATOM 687 N N . PRO A 1 89 ? -3.116 -11.667 0.566 1.00 93.06 89 PRO A N 1
ATOM 688 C CA . PRO A 1 89 ? -2.507 -11.105 -0.625 1.00 93.06 89 PRO A CA 1
ATOM 689 C C . PRO A 1 89 ? -1.549 -9.968 -0.275 1.00 93.06 89 PRO A C 1
ATOM 691 O O . PRO A 1 89 ? -1.888 -9.014 0.428 1.00 93.06 89 PRO A O 1
ATOM 694 N N . ASN A 1 90 ? -0.356 -10.055 -0.842 1.00 94.75 90 ASN A N 1
ATOM 695 C CA . ASN A 1 90 ? 0.648 -9.007 -0.905 1.00 94.75 90 ASN A CA 1
ATOM 696 C C . ASN A 1 90 ? 0.904 -8.647 -2.371 1.00 94.75 90 ASN A C 1
ATOM 698 O O . ASN A 1 90 ? 0.496 -9.369 -3.280 1.00 94.75 90 ASN A O 1
ATOM 702 N N . ILE A 1 91 ? 1.634 -7.557 -2.598 1.00 95.00 91 ILE A N 1
ATOM 703 C CA . ILE A 1 91 ? 2.193 -7.237 -3.912 1.00 95.00 91 ILE A CA 1
ATOM 704 C C . ILE A 1 91 ? 3.720 -7.309 -3.851 1.00 95.00 91 ILE A C 1
ATOM 706 O O . ILE A 1 91 ? 4.334 -6.740 -2.947 1.00 95.00 91 ILE A O 1
ATOM 710 N N . ALA A 1 92 ? 4.339 -8.042 -4.772 1.00 95.56 92 ALA A N 1
ATOM 711 C CA . ALA A 1 92 ? 5.790 -8.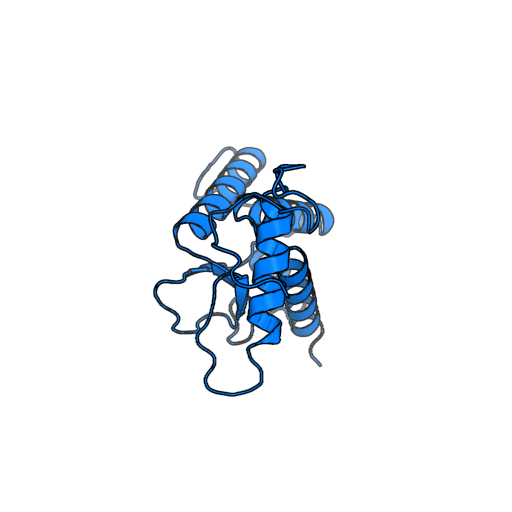124 -4.868 1.00 95.56 92 ALA A CA 1
ATOM 712 C C . ALA A 1 92 ? 6.338 -6.805 -5.426 1.00 95.56 92 ALA A C 1
ATOM 714 O O . ALA A 1 92 ? 5.942 -6.373 -6.503 1.00 95.56 92 ALA A O 1
ATOM 715 N N . LEU A 1 93 ? 7.242 -6.151 -4.702 1.00 95.38 93 LEU A N 1
ATOM 716 C CA . LEU A 1 93 ? 7.859 -4.889 -5.106 1.00 95.38 93 LEU A CA 1
ATOM 717 C C . LEU A 1 93 ? 9.377 -5.026 -5.135 1.00 95.38 93 LEU A C 1
ATOM 719 O O . LEU A 1 93 ? 9.960 -5.831 -4.410 1.00 95.38 93 LEU A O 1
ATOM 723 N N . THR A 1 94 ? 10.046 -4.196 -5.929 1.00 95.81 94 THR A N 1
ATOM 724 C CA . THR A 1 94 ? 11.482 -3.982 -5.729 1.00 95.81 94 THR A CA 1
ATOM 725 C C . THR A 1 94 ? 11.721 -3.292 -4.383 1.00 95.81 94 THR A C 1
ATOM 727 O O . THR A 1 94 ? 10.828 -2.663 -3.809 1.00 95.81 94 THR A O 1
ATOM 730 N N . LYS A 1 95 ? 12.953 -3.360 -3.873 1.00 95.50 95 LYS A N 1
ATOM 731 C CA . LYS A 1 95 ? 13.338 -2.665 -2.636 1.00 95.50 95 LYS A CA 1
ATOM 732 C C . LYS A 1 95 ? 13.084 -1.152 -2.693 1.00 95.50 95 LYS A C 1
ATOM 734 O O . LYS A 1 95 ? 12.663 -0.567 -1.699 1.00 95.50 95 LYS A O 1
ATOM 739 N N . GLU A 1 96 ? 13.340 -0.526 -3.839 1.00 96.38 96 GLU A N 1
ATOM 740 C CA . GLU A 1 96 ? 13.094 0.904 -4.063 1.00 96.38 96 GLU A CA 1
ATOM 741 C C . GLU A 1 96 ? 11.598 1.224 -3.973 1.00 96.38 96 GLU A C 1
ATOM 743 O O . GLU A 1 96 ? 11.189 1.963 -3.083 1.00 96.38 96 GLU A O 1
ATOM 748 N N . GLN A 1 97 ? 10.776 0.527 -4.760 1.00 96.94 97 GLN A N 1
ATOM 749 C CA . GLN A 1 97 ? 9.316 0.660 -4.734 1.00 96.94 97 GLN A CA 1
ATOM 750 C C . GLN A 1 97 ? 8.745 0.426 -3.332 1.00 96.94 97 GLN A C 1
ATOM 752 O O . GLN A 1 97 ? 7.866 1.150 -2.864 1.00 96.94 97 GLN A O 1
ATOM 757 N N . HIS A 1 98 ? 9.259 -0.574 -2.612 1.00 96.38 98 HIS A N 1
ATOM 758 C CA . HIS A 1 98 ? 8.841 -0.825 -1.242 1.00 96.38 98 HIS A CA 1
ATOM 759 C C . HIS A 1 98 ? 9.195 0.338 -0.301 1.00 96.38 98 HIS A C 1
ATOM 761 O O . HIS A 1 98 ? 8.395 0.696 0.568 1.00 96.38 98 HIS A O 1
ATOM 767 N N . ASN A 1 99 ? 10.357 0.970 -0.475 1.00 96.81 99 ASN A N 1
ATOM 768 C CA . ASN A 1 99 ? 10.729 2.158 0.291 1.00 96.81 99 ASN A CA 1
ATOM 769 C C . ASN A 1 99 ? 9.836 3.362 -0.035 1.00 96.81 99 ASN A C 1
ATOM 771 O O . ASN A 1 99 ? 9.457 4.077 0.898 1.00 96.81 99 ASN A O 1
ATOM 775 N N . ASP A 1 100 ? 9.411 3.525 -1.287 1.00 97.62 100 ASP A N 1
ATOM 776 C CA . ASP A 1 100 ? 8.469 4.579 -1.684 1.00 97.62 100 ASP A CA 1
ATOM 777 C C . ASP A 1 100 ? 7.124 4.414 -0.964 1.00 97.62 100 ASP A C 1
ATOM 779 O O . ASP A 1 100 ? 6.614 5.351 -0.340 1.00 97.62 100 ASP A O 1
ATOM 783 N N . THR A 1 101 ? 6.594 3.184 -0.903 1.00 97.38 101 THR A N 1
ATOM 784 C CA . THR A 1 101 ? 5.369 2.914 -0.125 1.00 97.38 101 THR A CA 1
ATOM 785 C C . THR A 1 101 ? 5.539 3.207 1.374 1.00 97.38 101 THR A C 1
ATOM 787 O O . THR A 1 101 ? 4.597 3.661 2.036 1.00 97.38 101 THR A O 1
ATOM 790 N N . LYS A 1 102 ? 6.731 2.954 1.942 1.00 96.25 102 LYS A N 1
ATOM 791 C CA . LYS A 1 102 ? 7.036 3.244 3.352 1.00 96.25 102 LYS A CA 1
ATOM 792 C C . LYS A 1 102 ? 7.059 4.745 3.607 1.00 96.25 102 LYS A C 1
ATOM 794 O O . LYS A 1 102 ? 6.592 5.163 4.664 1.00 96.25 102 LYS A O 1
ATOM 799 N N . ALA A 1 103 ? 7.592 5.545 2.685 1.00 97.56 103 ALA A N 1
ATOM 800 C CA . ALA A 1 103 ? 7.628 6.999 2.821 1.00 97.56 103 ALA A CA 1
ATOM 801 C C . ALA A 1 103 ? 6.211 7.582 2.938 1.00 97.56 103 ALA A C 1
ATOM 803 O O . ALA A 1 103 ? 5.936 8.319 3.887 1.00 97.56 103 ALA A O 1
ATOM 804 N N . VAL A 1 104 ? 5.291 7.150 2.067 1.00 98.25 104 VAL A N 1
ATOM 805 C CA . VAL A 1 104 ? 3.873 7.552 2.116 1.00 98.25 104 VAL A CA 1
ATOM 806 C C . VAL A 1 104 ? 3.223 7.158 3.445 1.00 98.25 104 VAL A C 1
ATOM 808 O O . VAL A 1 104 ? 2.600 7.992 4.101 1.00 98.25 104 VAL A O 1
ATOM 811 N N . TYR A 1 105 ? 3.407 5.910 3.894 1.00 97.69 105 TYR A N 1
ATOM 812 C CA . TYR A 1 105 ? 2.850 5.460 5.175 1.00 97.69 105 TYR A CA 1
ATOM 813 C C . TYR A 1 105 ? 3.395 6.260 6.366 1.00 97.69 105 TYR A C 1
ATOM 815 O O . TYR A 1 105 ? 2.637 6.617 7.261 1.00 97.69 105 TYR A O 1
ATOM 823 N N . ARG A 1 106 ? 4.701 6.556 6.388 1.00 97.69 106 ARG A N 1
ATOM 824 C CA . ARG A 1 106 ? 5.332 7.329 7.469 1.00 97.69 106 ARG A CA 1
ATOM 825 C C . ARG A 1 106 ? 4.797 8.753 7.545 1.00 97.69 106 ARG A C 1
ATOM 827 O O . ARG A 1 106 ? 4.678 9.275 8.650 1.00 97.69 106 ARG A O 1
ATOM 834 N N . GLN A 1 107 ? 4.492 9.365 6.401 1.00 98.44 107 GLN A N 1
ATOM 835 C CA . GLN A 1 107 ? 3.877 10.686 6.381 1.00 98.44 107 GLN A CA 1
ATOM 836 C C . GLN A 1 107 ? 2.444 10.625 6.913 1.00 98.44 107 GLN A C 1
ATOM 838 O O . GLN A 1 107 ? 2.133 11.341 7.854 1.00 98.44 107 GLN A O 1
ATOM 843 N N . TRP A 1 108 ? 1.621 9.695 6.419 1.00 98.31 108 TRP A N 1
ATOM 844 C CA . TRP A 1 108 ? 0.264 9.507 6.944 1.00 98.31 108 TRP A CA 1
ATOM 845 C C . TRP A 1 108 ? 0.254 9.208 8.452 1.00 98.31 108 TRP A C 1
ATOM 847 O O . TRP A 1 108 ? -0.560 9.756 9.190 1.00 98.31 108 TRP A O 1
ATOM 857 N N . LEU A 1 109 ? 1.192 8.388 8.939 1.00 98.25 109 LEU A N 1
ATOM 858 C CA . LEU A 1 109 ? 1.332 8.099 10.368 1.00 98.25 109 LEU A CA 1
ATOM 859 C C . LEU A 1 109 ? 1.695 9.360 11.163 1.00 98.25 109 LEU A C 1
ATOM 861 O O . LEU A 1 109 ? 1.153 9.583 12.244 1.00 98.25 109 LEU A O 1
ATOM 865 N N . PHE A 1 110 ? 2.582 10.198 10.621 1.00 98.44 110 PHE A N 1
ATOM 866 C CA . PHE A 1 110 ? 2.925 11.475 11.234 1.00 98.44 110 PHE A CA 1
ATOM 867 C C . PHE A 1 110 ? 1.723 12.414 11.294 1.00 98.44 110 PHE A C 1
ATOM 869 O O . PHE A 1 110 ? 1.464 12.969 12.355 1.00 98.44 110 PHE A O 1
ATOM 876 N N . ASP A 1 111 ? 0.950 12.526 10.219 1.00 97.50 111 ASP A N 1
ATOM 877 C CA . ASP A 1 111 ? -0.247 13.370 10.193 1.00 97.50 111 ASP A CA 1
ATOM 878 C C . ASP A 1 111 ? -1.302 12.870 11.197 1.00 97.50 111 ASP A C 1
ATOM 880 O O . ASP A 1 111 ? -1.989 13.661 11.841 1.00 97.50 111 ASP A O 1
ATOM 884 N N . LYS A 1 112 ? -1.396 11.546 11.384 1.00 96.44 112 LYS A N 1
ATOM 885 C CA . LYS A 1 112 ? -2.367 10.910 12.283 1.00 96.44 112 LYS A CA 1
ATOM 886 C C . LYS A 1 112 ? -1.956 10.952 13.758 1.00 96.44 112 LYS A C 1
ATOM 888 O O . LYS A 1 112 ? -2.824 10.988 14.624 1.00 96.44 112 LYS A O 1
ATOM 893 N N . THR A 1 113 ? -0.657 10.886 14.063 1.00 97.62 113 THR A N 1
ATOM 894 C CA . THR A 1 113 ? -0.176 10.653 15.441 1.00 97.62 113 THR A CA 1
ATOM 895 C C . THR A 1 113 ? 0.972 11.564 15.887 1.00 97.62 113 THR A C 1
ATOM 897 O O . THR A 1 113 ? 1.530 11.349 16.963 1.00 97.62 113 THR A O 1
ATOM 900 N N . GLY A 1 114 ? 1.441 12.480 15.042 1.00 98.06 114 GLY A N 1
ATOM 901 C CA . GLY A 1 114 ? 2.645 13.287 15.267 1.00 98.06 114 GLY A CA 1
ATOM 902 C C . GLY A 1 114 ? 3.967 12.506 15.218 1.00 98.06 114 GLY A C 1
ATOM 903 O O . GLY A 1 114 ? 5.008 13.039 15.599 1.00 98.06 114 GLY A O 1
ATOM 904 N N . LYS A 1 115 ? 3.971 11.234 14.784 1.00 97.81 115 LYS A N 1
ATOM 905 C CA . LYS A 1 115 ? 5.175 10.380 14.759 1.00 97.81 115 LYS A CA 1
ATOM 906 C C . LYS A 1 115 ? 5.343 9.677 13.419 1.00 97.81 115 LYS A C 1
ATOM 908 O O . LYS A 1 115 ? 4.449 8.982 12.965 1.00 97.81 115 LYS A O 1
ATOM 913 N N . LYS A 1 116 ? 6.540 9.754 12.829 1.00 95.00 116 LYS A N 1
ATOM 914 C CA . LYS A 1 116 ? 6.868 9.024 11.586 1.00 95.00 116 LYS A CA 1
ATOM 915 C C . LYS A 1 116 ? 7.063 7.518 11.798 1.00 95.00 116 LYS A C 1
ATOM 917 O O . LYS A 1 116 ? 6.970 6.751 10.846 1.00 95.00 116 LYS A O 1
ATOM 922 N N . VAL A 1 117 ? 7.359 7.080 13.025 1.00 94.31 117 VAL A N 1
ATOM 923 C CA . VAL A 1 117 ? 7.554 5.668 13.403 1.00 94.31 117 VAL A CA 1
ATOM 924 C C . VAL A 1 117 ? 7.000 5.448 14.811 1.00 94.31 117 VAL A C 1
ATOM 926 O O . VAL A 1 117 ? 7.137 6.315 15.671 1.00 94.31 117 VAL A O 1
ATOM 929 N N . GLY A 1 118 ? 6.369 4.296 15.057 1.00 93.38 118 GLY A N 1
ATOM 930 C CA . GLY A 1 118 ? 5.866 3.924 16.387 1.00 93.38 118 GLY A CA 1
ATOM 931 C C . GLY A 1 118 ? 4.641 4.718 16.862 1.00 93.38 118 GLY A C 1
ATOM 932 O O . GLY A 1 118 ? 4.289 4.650 18.039 1.00 93.38 118 GLY A O 1
ATOM 933 N N . GLY A 1 119 ? 3.997 5.477 15.970 1.00 95.69 119 GLY A N 1
ATOM 934 C CA . GLY A 1 119 ? 2.691 6.081 16.221 1.00 95.69 119 GLY A CA 1
ATOM 935 C C . GLY A 1 119 ? 1.632 5.015 16.496 1.00 95.69 119 GLY A C 1
ATOM 936 O O . GLY A 1 119 ? 1.567 4.011 15.785 1.00 95.69 119 GLY A O 1
ATOM 937 N N . LYS A 1 120 ? 0.814 5.216 17.534 1.00 96.38 120 LYS A N 1
ATOM 938 C CA . LYS A 1 120 ? -0.335 4.351 17.820 1.00 96.38 120 LYS A CA 1
ATOM 939 C C . LYS A 1 120 ? -1.534 4.879 17.043 1.00 96.38 120 LYS A C 1
ATOM 941 O O . LYS A 1 120 ? -1.933 6.021 17.242 1.00 96.38 120 LYS A O 1
ATOM 946 N N . VAL A 1 121 ? -2.059 4.059 16.142 1.00 97.25 121 VAL A N 1
ATOM 947 C CA . VAL A 1 121 ? -3.240 4.383 15.341 1.00 97.25 121 VAL A CA 1
ATOM 948 C C . VAL A 1 121 ? -4.458 3.741 15.992 1.00 97.25 121 VAL A C 1
ATOM 950 O O . VAL A 1 121 ? -4.471 2.531 16.218 1.00 97.25 121 VAL A O 1
ATOM 953 N N . GLU A 1 122 ? -5.498 4.535 16.224 1.00 97.12 122 GLU A N 1
ATOM 954 C CA . GLU A 1 122 ? -6.822 4.038 16.600 1.00 97.12 122 GLU A CA 1
ATOM 955 C C . GLU A 1 122 ? -7.518 3.443 15.366 1.00 97.12 122 GLU A C 1
ATOM 957 O O . GLU A 1 122 ? -8.304 4.096 14.689 1.00 97.12 122 GLU A O 1
ATOM 962 N N . TRP A 1 123 ? -7.190 2.197 15.016 1.00 97.19 123 TRP A N 1
ATOM 963 C CA . TRP A 1 123 ? -7.590 1.588 13.737 1.00 97.19 123 TRP A CA 1
ATOM 964 C C . TRP A 1 123 ? -9.100 1.522 13.487 1.00 97.19 123 TRP A C 1
ATO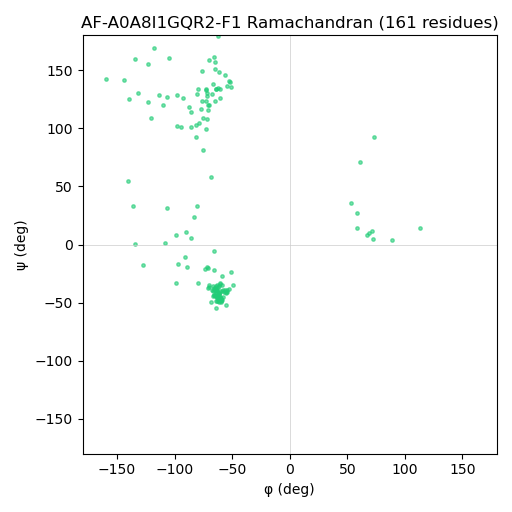M 966 O O . TRP A 1 123 ? -9.508 1.539 12.328 1.00 97.19 123 TRP A O 1
ATOM 976 N N . LYS A 1 124 ? -9.922 1.473 14.542 1.00 96.88 124 LYS A N 1
ATOM 977 C CA . LYS A 1 124 ? -11.391 1.463 14.432 1.00 96.88 124 LYS A CA 1
ATOM 978 C C . LYS A 1 124 ? -11.989 2.808 14.005 1.00 96.88 124 LYS A C 1
ATOM 980 O O . LYS A 1 124 ? -13.129 2.841 13.560 1.00 96.88 124 LYS A O 1
ATOM 985 N N . SER A 1 125 ? -11.248 3.911 14.146 1.00 97.12 125 SER A N 1
ATOM 986 C CA . SER A 1 125 ? -11.686 5.232 13.670 1.00 97.12 125 SER A CA 1
ATOM 987 C C . SER A 1 125 ? -11.243 5.523 12.234 1.00 97.12 125 SER A C 1
ATOM 989 O O . SER A 1 125 ? -11.703 6.488 11.628 1.00 97.12 125 SER A O 1
ATOM 991 N N . VAL A 1 126 ? -10.361 4.691 11.669 1.00 97.94 126 VAL A N 1
ATOM 992 C CA . VAL A 1 126 ? -9.916 4.802 10.277 1.00 97.94 126 VAL A CA 1
ATOM 993 C C . VAL A 1 126 ? -11.015 4.257 9.371 1.00 97.94 126 VAL A C 1
ATOM 995 O O . VAL A 1 126 ? -11.333 3.070 9.418 1.00 97.94 126 VAL A O 1
ATOM 998 N N . SER A 1 127 ? -11.592 5.111 8.528 1.00 97.31 127 SER A N 1
ATOM 999 C CA . SER A 1 127 ? -12.653 4.690 7.606 1.00 97.31 127 SER A CA 1
ATOM 1000 C C . SER A 1 127 ? -12.131 3.784 6.482 1.00 97.31 127 SER A C 1
ATOM 1002 O O . SER A 1 127 ? -10.952 3.823 6.121 1.00 97.31 127 SER A O 1
ATOM 1004 N N . THR A 1 128 ? -13.035 3.014 5.869 1.00 94.62 128 THR A N 1
ATOM 1005 C CA . THR A 1 128 ? -12.765 2.242 4.640 1.00 94.62 128 THR A CA 1
ATOM 1006 C C . THR A 1 128 ? -12.226 3.127 3.516 1.00 94.62 128 THR A C 1
ATOM 1008 O O . THR A 1 128 ? -11.285 2.752 2.820 1.00 94.62 128 THR A O 1
ATOM 1011 N N . LYS A 1 129 ? -12.788 4.330 3.358 1.00 96.69 129 LYS A N 1
ATOM 1012 C CA . LYS A 1 129 ? -12.343 5.306 2.360 1.00 96.69 129 LYS A CA 1
ATOM 1013 C C . LYS A 1 129 ? -10.909 5.764 2.626 1.00 96.69 129 LYS A C 1
ATOM 1015 O O . LYS A 1 129 ? -10.088 5.730 1.718 1.00 96.69 129 LYS A O 1
ATOM 1020 N N . GLU A 1 130 ? -10.593 6.135 3.866 1.00 97.81 130 GLU A N 1
ATOM 1021 C CA . GLU A 1 130 ? -9.256 6.615 4.234 1.00 97.81 130 GLU A CA 1
ATOM 1022 C C . GLU A 1 130 ? -8.180 5.551 3.974 1.00 97.81 130 GLU A C 1
ATOM 1024 O O . GLU A 1 130 ? -7.130 5.849 3.402 1.00 97.81 130 GLU A O 1
ATOM 1029 N N . ILE A 1 131 ? -8.433 4.296 4.360 1.00 97.25 131 ILE A N 1
ATOM 1030 C CA . ILE A 1 131 ? -7.449 3.228 4.163 1.00 97.25 131 ILE A CA 1
ATOM 1031 C C . ILE A 1 131 ? -7.279 2.853 2.684 1.00 97.25 131 ILE A C 1
ATOM 1033 O O . ILE A 1 131 ? -6.162 2.547 2.250 1.00 97.25 131 ILE A O 1
ATOM 1037 N N . GLN A 1 132 ? -8.360 2.913 1.902 1.00 96.19 132 GLN A N 1
ATOM 1038 C CA . GLN A 1 132 ? -8.318 2.705 0.459 1.00 96.19 132 GLN A CA 1
ATOM 1039 C C . GLN A 1 132 ? -7.482 3.804 -0.209 1.00 96.19 132 GLN A C 1
ATOM 1041 O O . GLN A 1 132 ? -6.556 3.493 -0.953 1.00 96.19 132 GLN A O 1
ATOM 1046 N N . GLU A 1 133 ? -7.733 5.076 0.118 1.00 97.56 133 GLU A N 1
ATOM 1047 C CA . GLU A 1 133 ? -6.971 6.221 -0.398 1.00 97.56 133 GLU A CA 1
ATOM 1048 C C . GLU A 1 133 ? -5.488 6.155 -0.011 1.00 97.56 133 GLU A C 1
ATOM 1050 O O . GLU A 1 133 ? -4.617 6.443 -0.831 1.00 97.56 133 GLU A O 1
ATOM 1055 N N . LEU A 1 134 ? -5.171 5.745 1.221 1.00 98.19 134 LEU A N 1
ATOM 1056 C CA . LEU A 1 134 ? -3.784 5.535 1.637 1.00 98.19 134 LEU A CA 1
ATOM 1057 C C . LEU A 1 134 ? -3.118 4.408 0.841 1.00 98.19 134 LEU A C 1
ATOM 1059 O O . LEU A 1 134 ? -1.944 4.512 0.486 1.00 98.19 134 LEU A O 1
ATOM 1063 N N . THR A 1 135 ? -3.848 3.329 0.561 1.00 97.69 135 THR A N 1
ATOM 1064 C CA . THR A 1 135 ? -3.333 2.215 -0.244 1.00 97.69 135 THR A CA 1
ATOM 1065 C C . THR A 1 135 ? -3.070 2.652 -1.679 1.00 97.69 135 THR A C 1
ATOM 1067 O O . THR A 1 135 ? -1.987 2.377 -2.191 1.00 97.69 135 THR A O 1
ATOM 1070 N N . GLU A 1 136 ? -3.986 3.411 -2.283 1.00 97.81 136 GLU A N 1
ATOM 1071 C CA . GLU A 1 136 ? -3.800 3.985 -3.619 1.00 97.81 136 GLU A CA 1
ATOM 1072 C C . GLU A 1 136 ? -2.576 4.903 -3.675 1.00 97.81 136 GLU A C 1
ATOM 1074 O O . GLU A 1 136 ? -1.701 4.682 -4.506 1.00 97.81 136 GLU A O 1
ATOM 1079 N N . LYS A 1 137 ? -2.419 5.834 -2.721 1.00 98.19 137 LYS A N 1
ATOM 1080 C CA . LYS A 1 137 ? -1.237 6.717 -2.647 1.00 98.19 137 LYS A CA 1
ATOM 1081 C C . LYS A 1 137 ? 0.075 5.937 -2.543 1.00 98.19 137 LYS A C 1
ATOM 1083 O O . LYS A 1 137 ? 1.079 6.324 -3.136 1.00 98.19 137 LYS A O 1
ATOM 1088 N N . LYS A 1 138 ? 0.090 4.839 -1.780 1.00 97.94 138 LYS A N 1
ATOM 1089 C CA . LYS A 1 138 ? 1.265 3.961 -1.670 1.00 97.94 138 LYS A CA 1
ATOM 1090 C C . LYS A 1 138 ? 1.553 3.257 -2.996 1.00 97.94 138 LYS A C 1
ATOM 1092 O O . LYS A 1 138 ? 2.708 3.185 -3.399 1.00 97.94 138 LYS A O 1
ATOM 1097 N N . PHE A 1 139 ? 0.523 2.745 -3.662 1.00 97.19 139 PHE A N 1
ATOM 1098 C CA . PHE A 1 139 ? 0.657 2.097 -4.963 1.00 97.19 139 PHE A CA 1
ATOM 1099 C C . PHE A 1 139 ? 1.092 3.071 -6.061 1.00 97.19 139 PHE A C 1
ATOM 1101 O O . PHE A 1 139 ? 1.955 2.712 -6.857 1.00 97.19 139 PHE A O 1
ATOM 1108 N N . ASP A 1 140 ? 0.582 4.300 -6.062 1.00 96.56 140 ASP A N 1
ATOM 1109 C CA . ASP A 1 140 ? 1.022 5.363 -6.970 1.00 96.56 140 ASP A CA 1
ATOM 1110 C C . ASP A 1 140 ? 2.502 5.693 -6.767 1.00 96.56 140 ASP A C 1
ATOM 1112 O O . ASP A 1 140 ? 3.260 5.717 -7.732 1.00 96.56 140 ASP A O 1
ATOM 1116 N N . ALA A 1 141 ? 2.943 5.855 -5.514 1.00 96.81 141 ALA A N 1
ATOM 1117 C CA . ALA A 1 141 ? 4.348 6.124 -5.203 1.00 96.81 141 ALA A CA 1
ATOM 1118 C C . ALA A 1 141 ? 5.289 5.001 -5.677 1.00 96.81 141 ALA A C 1
ATOM 1120 O O . ALA A 1 141 ? 6.395 5.275 -6.127 1.00 96.81 141 ALA A O 1
ATOM 1121 N N . ALA A 1 142 ? 4.836 3.745 -5.633 1.00 96.44 142 ALA A N 1
ATOM 1122 C CA . ALA A 1 142 ? 5.575 2.586 -6.141 1.00 96.44 142 ALA A CA 1
ATOM 1123 C C . ALA A 1 142 ? 5.365 2.316 -7.648 1.00 96.44 142 ALA A C 1
ATOM 1125 O O . ALA A 1 142 ? 5.840 1.300 -8.169 1.00 96.44 142 ALA A O 1
ATOM 1126 N N . ASN A 1 143 ? 4.655 3.200 -8.360 1.00 96.06 143 ASN A N 1
ATOM 1127 C CA . ASN A 1 143 ? 4.288 3.050 -9.769 1.00 96.06 143 ASN A CA 1
ATOM 1128 C C . ASN A 1 143 ? 3.587 1.714 -10.081 1.00 96.06 143 ASN A C 1
ATOM 1130 O O . ASN A 1 143 ? 3.821 1.112 -11.128 1.00 96.06 143 ASN A O 1
ATOM 1134 N N . VAL A 1 144 ? 2.758 1.212 -9.162 1.00 95.31 144 VAL A N 1
ATOM 1135 C CA . VAL A 1 144 ? 2.026 -0.042 -9.362 1.00 95.31 144 VAL A CA 1
ATOM 1136 C C . VAL A 1 144 ? 1.036 0.128 -10.527 1.00 95.31 144 VAL A C 1
ATOM 1138 O O . VAL A 1 144 ? 0.172 1.009 -10.455 1.00 95.31 144 VAL A O 1
ATOM 1141 N N . PRO A 1 145 ? 1.108 -0.718 -11.576 1.00 95.00 145 PRO A N 1
ATOM 1142 C CA . PRO A 1 145 ? 0.194 -0.666 -12.711 1.00 95.00 145 PRO A CA 1
ATOM 1143 C C . PRO A 1 145 ? -1.265 -0.790 -12.272 1.00 95.00 145 PRO A C 1
ATOM 1145 O O . PRO A 1 145 ? -1.589 -1.558 -11.364 1.00 95.00 145 PRO A O 1
ATOM 1148 N N . ARG A 1 146 ? -2.176 -0.111 -12.972 1.00 93.19 146 ARG A N 1
ATOM 1149 C CA . ARG A 1 146 ? -3.616 -0.141 -12.678 1.00 93.19 146 ARG A CA 1
ATOM 1150 C C . ARG A 1 146 ? -4.154 -1.572 -12.673 1.00 93.19 146 ARG A C 1
ATOM 1152 O O . ARG A 1 146 ? -4.946 -1.910 -11.798 1.00 93.19 146 ARG A O 1
ATOM 1159 N N . LEU A 1 147 ? -3.722 -2.419 -13.610 1.00 92.38 147 LEU A N 1
ATOM 1160 C CA . LEU A 1 147 ? -4.131 -3.829 -13.617 1.00 92.38 147 LEU A CA 1
ATOM 1161 C C . LEU A 1 147 ? -3.636 -4.598 -12.387 1.00 92.38 147 LEU A C 1
ATOM 1163 O O . LEU A 1 147 ? -4.416 -5.338 -11.796 1.00 92.38 147 LEU A O 1
ATOM 1167 N N . ALA A 1 148 ? -2.394 -4.380 -11.952 1.00 94.50 148 ALA A N 1
ATOM 1168 C CA . ALA A 1 148 ? -1.865 -5.015 -10.746 1.00 94.50 148 ALA A CA 1
ATOM 1169 C C . ALA A 1 148 ? -2.637 -4.578 -9.488 1.00 94.50 148 ALA A C 1
ATOM 1171 O O . ALA A 1 148 ? -2.957 -5.406 -8.635 1.00 94.50 148 ALA A O 1
ATOM 1172 N N . LYS A 1 149 ? -3.026 -3.296 -9.400 1.00 95.62 149 LYS A N 1
ATOM 1173 C CA . LYS A 1 149 ? -3.917 -2.812 -8.332 1.00 95.62 149 LYS A CA 1
ATOM 1174 C C . LYS A 1 149 ? -5.263 -3.542 -8.349 1.00 95.62 149 LYS A C 1
ATOM 1176 O O . LYS A 1 149 ? -5.733 -3.998 -7.312 1.00 95.62 149 LYS A O 1
ATOM 1181 N N . GLN A 1 150 ? -5.877 -3.688 -9.526 1.00 94.94 150 GLN A N 1
ATOM 1182 C CA . GLN A 1 150 ? -7.152 -4.400 -9.681 1.00 94.94 150 GLN A CA 1
ATOM 1183 C C . GLN A 1 150 ? -7.043 -5.871 -9.263 1.00 94.94 150 GLN A C 1
ATOM 1185 O O . GLN A 1 150 ? -7.925 -6.376 -8.568 1.00 94.94 150 GLN A O 1
ATOM 1190 N N . GLU A 1 151 ? -5.954 -6.547 -9.634 1.00 94.56 151 GLU A N 1
ATOM 1191 C CA . GLU A 1 151 ? -5.670 -7.910 -9.179 1.00 94.56 151 GLU A CA 1
ATOM 1192 C C . GLU A 1 151 ? -5.520 -7.981 -7.657 1.00 94.56 151 GLU A C 1
ATOM 1194 O O . GLU A 1 151 ? -6.086 -8.884 -7.038 1.00 94.56 151 GLU A O 1
ATOM 1199 N N . TYR A 1 152 ? -4.818 -7.017 -7.051 1.00 95.62 152 TYR A N 1
ATOM 1200 C CA . TYR A 1 152 ? -4.643 -6.940 -5.602 1.00 95.62 152 TYR A CA 1
ATOM 1201 C C . TYR A 1 152 ? -5.987 -6.785 -4.887 1.00 95.62 152 TYR A C 1
ATOM 1203 O O . TYR A 1 152 ? -6.289 -7.561 -3.983 1.00 95.62 152 TYR A O 1
ATOM 1211 N N . TYR A 1 153 ? -6.831 -5.840 -5.316 1.00 95.06 153 TYR A N 1
ATOM 1212 C CA . TYR A 1 153 ? -8.148 -5.634 -4.707 1.00 95.06 153 TYR A CA 1
ATOM 1213 C C . TYR A 1 153 ? -9.069 -6.837 -4.887 1.00 95.06 153 TYR A C 1
ATOM 1215 O O . TYR A 1 153 ? -9.775 -7.212 -3.952 1.00 95.06 153 TYR A O 1
ATOM 1223 N N . ARG A 1 154 ? -9.033 -7.490 -6.055 1.00 94.50 154 ARG A N 1
ATOM 1224 C CA . ARG A 1 154 ? -9.775 -8.735 -6.280 1.00 94.50 154 ARG A CA 1
ATOM 1225 C C . ARG A 1 154 ? -9.328 -9.818 -5.299 1.00 94.50 154 ARG A C 1
ATOM 1227 O O . ARG A 1 154 ? -10.179 -10.417 -4.652 1.00 94.50 154 ARG A O 1
ATOM 1234 N N . ALA A 1 155 ? -8.020 -10.038 -5.166 1.00 93.62 155 ALA A N 1
ATOM 1235 C CA . ALA A 1 155 ? -7.474 -11.040 -4.255 1.00 93.62 155 ALA A CA 1
ATOM 1236 C C . ALA A 1 155 ? -7.782 -10.712 -2.785 1.00 93.62 155 ALA A C 1
ATOM 1238 O O . ALA A 1 155 ? -8.131 -11.602 -2.015 1.00 93.62 155 ALA A O 1
ATOM 1239 N N . PHE A 1 156 ? -7.703 -9.436 -2.397 1.00 93.06 156 PHE A N 1
ATOM 1240 C CA . PHE A 1 156 ? -8.037 -8.983 -1.046 1.00 93.06 156 PHE A CA 1
ATOM 1241 C C . PHE A 1 156 ? -9.510 -9.222 -0.713 1.00 93.06 156 PHE A C 1
ATOM 1243 O O . PHE A 1 156 ? -9.821 -9.777 0.337 1.00 93.06 156 PHE A O 1
ATOM 1250 N N . ASN A 1 157 ? -10.417 -8.887 -1.632 1.00 91.88 157 ASN A N 1
ATOM 1251 C CA . ASN A 1 157 ? -11.842 -9.145 -1.448 1.00 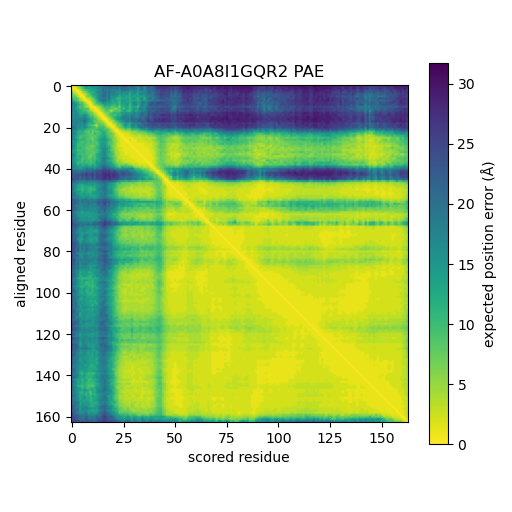91.88 157 ASN A CA 1
ATOM 1252 C C . ASN A 1 157 ? -12.139 -10.650 -1.390 1.00 91.88 157 ASN A C 1
ATOM 1254 O O . ASN A 1 157 ? -12.851 -11.088 -0.495 1.00 91.88 157 ASN A O 1
ATOM 1258 N N . GLN A 1 158 ? -11.548 -11.454 -2.280 1.00 91.56 158 GLN A N 1
ATOM 1259 C CA . GLN A 1 158 ? -11.684 -12.917 -2.245 1.00 91.56 158 GLN A CA 1
ATOM 1260 C C . GLN A 1 158 ? -11.196 -13.512 -0.921 1.00 91.56 158 GLN A C 1
ATOM 1262 O O . GLN A 1 158 ? -11.830 -14.412 -0.383 1.00 91.56 158 GLN A O 1
ATOM 1267 N N . TYR A 1 159 ? -10.095 -12.995 -0.370 1.00 90.56 159 TYR A N 1
ATOM 1268 C CA . TYR A 1 159 ? -9.603 -13.427 0.932 1.00 90.56 159 TYR A CA 1
ATOM 1269 C C . TYR A 1 159 ? -10.564 -13.044 2.067 1.00 90.56 159 TYR A C 1
ATOM 1271 O O . TYR A 1 159 ? -10.779 -13.847 2.971 1.00 90.56 159 TYR A O 1
ATOM 1279 N N . ASN A 1 160 ? -11.159 -11.849 2.031 1.00 85.12 160 ASN A N 1
ATOM 1280 C CA . ASN A 1 160 ? -12.086 -11.377 3.067 1.00 85.12 160 ASN A CA 1
ATOM 1281 C C . ASN A 1 160 ? -13.422 -12.117 3.072 1.00 85.12 160 ASN A C 1
ATOM 1283 O O . ASN A 1 160 ? -13.966 -12.356 4.142 1.00 85.12 160 ASN A O 1
ATOM 1287 N N . PHE A 1 161 ? -13.932 -12.471 1.893 1.00 80.56 161 PHE A N 1
ATOM 1288 C CA . PHE A 1 161 ? -15.232 -13.120 1.708 1.00 80.56 161 PHE A CA 1
ATOM 1289 C C . PHE A 1 161 ? -15.092 -14.604 1.349 1.00 80.56 161 PHE A C 1
ATOM 1291 O O . PHE A 1 161 ? -15.894 -15.138 0.587 1.00 80.56 161 PHE A O 1
ATOM 1298 N N . ARG A 1 162 ? -14.038 -15.257 1.850 1.00 76.25 162 ARG A N 1
ATOM 1299 C CA . ARG A 1 162 ? -13.874 -16.710 1.738 1.00 76.25 162 ARG A CA 1
ATOM 1300 C C . ARG A 1 162 ? -14.951 -17.403 2.584 1.00 76.25 162 ARG A C 1
ATOM 1302 O O . ARG A 1 162 ? -15.126 -17.023 3.741 1.00 76.25 162 ARG A O 1
ATOM 1309 N N . GLU A 1 163 ? -15.662 -18.360 1.992 1.00 59.03 163 GLU A N 1
ATOM 1310 C CA . GLU A 1 163 ? -16.565 -19.279 2.707 1.00 59.03 163 GLU A CA 1
ATOM 1311 C C . GLU A 1 163 ? -15.780 -20.279 3.567 1.00 59.03 163 GLU A C 1
ATOM 1313 O O . GLU A 1 163 ? -14.651 -20.658 3.161 1.00 59.03 163 GLU A O 1
#

Mean predicted aligned error: 8.43 Å